Protein AF-A0ABC9VNY4-F1 (afdb_monomer_lite)

Structure (mmCIF, N/CA/C/O backbone):
data_AF-A0ABC9VNY4-F1
#
_entry.id   AF-A0ABC9VNY4-F1
#
loop_
_atom_site.group_PDB
_atom_site.id
_atom_site.type_symbol
_atom_site.label_atom_id
_atom_site.label_alt_id
_atom_site.label_comp_id
_atom_site.label_asym_id
_atom_site.label_entity_id
_atom_site.label_seq_id
_atom_site.pdbx_PDB_ins_code
_atom_site.Cartn_x
_atom_site.Cartn_y
_atom_site.Cartn_z
_atom_site.occupancy
_atom_site.B_iso_or_equiv
_atom_site.auth_seq_id
_atom_site.auth_comp_id
_atom_site.auth_asym_id
_atom_site.auth_atom_id
_atom_site.pdbx_PDB_model_num
ATOM 1 N N . MET A 1 1 ? -6.363 -10.723 -2.646 1.00 58.03 1 MET A N 1
ATOM 2 C CA . MET A 1 1 ? -4.972 -11.152 -2.914 1.00 58.03 1 MET A CA 1
ATOM 3 C C . MET A 1 1 ? -4.091 -11.154 -1.676 1.00 58.03 1 MET A C 1
ATOM 5 O O . MET A 1 1 ? -3.560 -12.207 -1.366 1.00 58.03 1 MET A O 1
ATOM 9 N N . VAL A 1 2 ? -3.953 -10.039 -0.949 1.00 62.91 2 VAL A N 1
ATOM 10 C CA . VAL A 1 2 ? -3.020 -9.955 0.199 1.00 62.91 2 VAL A CA 1
ATOM 11 C C . VAL A 1 2 ? -3.333 -10.973 1.307 1.00 62.91 2 VAL A C 1
ATOM 13 O O . VAL A 1 2 ? -2.433 -11.632 1.807 1.00 62.91 2 VAL A O 1
ATOM 16 N N . ILE A 1 3 ? -4.620 -11.196 1.589 1.00 65.94 3 ILE A N 1
ATOM 17 C CA . ILE A 1 3 ? -5.105 -12.108 2.644 1.00 65.94 3 ILE A CA 1
ATOM 18 C C . ILE A 1 3 ? -4.683 -13.574 2.423 1.00 65.94 3 ILE A C 1
ATOM 20 O O . ILE A 1 3 ? -4.525 -14.319 3.380 1.00 65.94 3 ILE A O 1
ATOM 24 N N . PHE A 1 4 ? -4.481 -13.986 1.168 1.00 67.75 4 PHE A N 1
ATOM 25 C CA . PHE A 1 4 ? -4.131 -15.365 0.805 1.00 67.75 4 PHE A CA 1
ATOM 26 C C . PHE A 1 4 ? -2.656 -15.520 0.407 1.00 67.75 4 PHE A C 1
ATOM 28 O O . PHE A 1 4 ? -2.287 -16.541 -0.160 1.00 67.75 4 PHE A O 1
ATOM 35 N N . GLY A 1 5 ? -1.813 -14.499 0.607 1.00 62.81 5 GLY A N 1
ATOM 36 C CA . GLY A 1 5 ? -0.391 -14.553 0.236 1.00 62.81 5 GLY A CA 1
ATOM 37 C C . GLY A 1 5 ? -0.101 -14.487 -1.271 1.00 62.81 5 GLY A C 1
ATOM 38 O O . GLY A 1 5 ? 1.023 -14.200 -1.654 1.00 62.81 5 GLY A O 1
ATOM 39 N N . VAL A 1 6 ? -1.117 -14.618 -2.130 1.00 72.69 6 VAL A N 1
ATOM 40 C CA . VAL A 1 6 ? -1.003 -14.632 -3.606 1.00 72.69 6 VAL A CA 1
ATOM 41 C C . VAL A 1 6 ? -0.330 -13.377 -4.185 1.00 72.69 6 VAL A C 1
ATOM 43 O O . VAL A 1 6 ? 0.213 -13.413 -5.282 1.00 72.69 6 VAL A O 1
ATOM 46 N N . HIS A 1 7 ? -0.314 -12.271 -3.438 1.00 75.69 7 HIS A N 1
ATOM 47 C CA . HIS A 1 7 ? 0.385 -11.048 -3.835 1.00 75.69 7 HIS A CA 1
ATOM 48 C C . HIS A 1 7 ? 1.906 -11.222 -4.009 1.00 75.69 7 HIS A C 1
ATOM 50 O O . HIS A 1 7 ? 2.491 -10.481 -4.791 1.00 75.69 7 HIS A O 1
ATOM 56 N N . TRP A 1 8 ? 2.533 -12.212 -3.360 1.00 72.19 8 TRP A N 1
ATOM 57 C CA . TRP A 1 8 ? 3.953 -12.523 -3.569 1.00 72.19 8 TRP A CA 1
ATOM 58 C C . TRP A 1 8 ? 4.248 -13.029 -4.985 1.00 72.19 8 TRP A C 1
ATOM 60 O O . TRP A 1 8 ? 5.300 -12.714 -5.524 1.00 72.19 8 TRP A O 1
ATOM 70 N N . GLY A 1 9 ? 3.290 -13.691 -5.644 1.00 75.44 9 GLY A N 1
ATOM 71 C CA . GLY A 1 9 ? 3.460 -14.121 -7.036 1.00 75.44 9 GLY A CA 1
ATOM 72 C C . GLY A 1 9 ? 3.607 -12.956 -8.024 1.00 75.44 9 GLY A C 1
ATOM 73 O O . GLY A 1 9 ? 4.197 -13.121 -9.083 1.00 75.44 9 GLY A O 1
ATOM 74 N N . ILE A 1 10 ? 3.126 -11.757 -7.674 1.00 75.94 10 ILE A N 1
ATOM 75 C CA . ILE A 1 10 ? 3.323 -10.549 -8.494 1.00 75.94 10 ILE A CA 1
ATOM 76 C C . ILE A 1 10 ? 4.785 -10.095 -8.440 1.00 75.94 10 ILE A C 1
ATOM 78 O O . ILE A 1 10 ? 5.308 -9.608 -9.438 1.00 75.94 10 ILE A O 1
ATOM 82 N N . VAL A 1 11 ? 5.464 -10.292 -7.307 1.00 77.50 11 VAL A N 1
ATOM 83 C CA . VAL A 1 11 ? 6.884 -9.944 -7.143 1.00 77.50 11 VAL A CA 1
ATOM 84 C C . VAL A 1 11 ? 7.762 -10.822 -8.039 1.00 77.50 11 VAL A C 1
ATOM 86 O O . VAL A 1 11 ? 8.687 -10.318 -8.677 1.00 77.50 11 VAL A O 1
ATOM 89 N N . ASP A 1 12 ? 7.432 -12.108 -8.166 1.00 80.31 12 ASP A N 1
ATOM 90 C CA . ASP A 1 12 ? 8.150 -13.023 -9.061 1.00 80.31 12 ASP A CA 1
ATOM 91 C C . ASP A 1 12 ? 7.988 -12.612 -10.531 1.00 80.31 12 ASP A C 1
ATOM 93 O O . ASP A 1 12 ? 8.972 -12.531 -11.267 1.00 80.31 12 ASP A O 1
ATOM 97 N N . VAL A 1 13 ? 6.762 -12.264 -10.942 1.00 81.81 13 VAL A N 1
ATOM 98 C CA . VAL A 1 13 ? 6.480 -11.744 -12.292 1.00 81.81 13 VAL A CA 1
ATOM 99 C C . VAL A 1 13 ? 7.248 -10.447 -12.550 1.00 81.81 13 VAL A C 1
ATOM 101 O O . VAL A 1 13 ? 7.886 -10.306 -13.587 1.00 81.81 13 VAL A O 1
ATOM 104 N N . THR A 1 14 ? 7.275 -9.544 -11.571 1.00 79.25 14 THR A N 1
ATOM 105 C CA . THR A 1 14 ? 8.030 -8.285 -11.663 1.00 79.25 14 THR A CA 1
ATOM 106 C C . THR A 1 14 ? 9.517 -8.534 -11.886 1.00 79.25 14 THR A C 1
ATOM 108 O O . THR A 1 14 ? 10.165 -7.845 -12.667 1.00 79.25 14 THR A O 1
ATOM 111 N N . THR A 1 15 ? 10.076 -9.526 -11.192 1.00 79.62 15 THR A N 1
ATOM 112 C CA . THR A 1 15 ? 11.495 -9.877 -11.311 1.00 79.62 15 THR A CA 1
ATOM 113 C C . THR A 1 15 ? 11.807 -10.414 -12.709 1.00 79.62 15 THR A C 1
ATOM 115 O O . THR A 1 15 ? 12.850 -10.087 -13.276 1.00 79.62 15 THR A O 1
ATOM 118 N N . ALA A 1 16 ? 10.890 -11.192 -13.291 1.00 83.50 16 ALA A N 1
ATOM 119 C CA . ALA A 1 16 ? 11.005 -11.672 -14.663 1.00 83.50 16 ALA A CA 1
ATOM 120 C C . ALA A 1 16 ? 10.920 -10.526 -15.691 1.00 83.50 16 ALA A C 1
ATOM 122 O O . ALA A 1 16 ? 11.757 -10.462 -16.593 1.00 83.50 16 ALA A O 1
ATOM 123 N N . ASP A 1 17 ? 9.980 -9.591 -15.524 1.00 82.25 17 ASP A N 1
ATOM 124 C CA . ASP A 1 17 ? 9.820 -8.438 -16.420 1.00 82.25 17 ASP A CA 1
ATOM 125 C C . ASP A 1 17 ? 11.010 -7.471 -16.331 1.00 82.25 17 ASP A C 1
ATOM 127 O O . ASP A 1 17 ? 11.531 -7.036 -17.359 1.00 82.25 17 ASP A O 1
ATOM 131 N N . LEU A 1 18 ? 11.548 -7.220 -15.132 1.00 81.56 18 LEU A N 1
ATOM 132 C CA . LEU A 1 18 ? 12.792 -6.457 -14.970 1.00 81.56 18 LEU A CA 1
ATOM 133 C C . LEU A 1 18 ? 13.975 -7.120 -15.686 1.00 81.56 18 LEU A C 1
ATOM 135 O O . LEU A 1 18 ? 14.776 -6.421 -16.304 1.00 81.56 18 LEU A O 1
ATOM 139 N N . ALA A 1 19 ? 14.093 -8.449 -15.626 1.00 80.88 19 ALA A N 1
ATOM 140 C CA . ALA A 1 19 ? 15.180 -9.176 -16.280 1.00 80.88 19 ALA A CA 1
ATOM 141 C C . ALA A 1 19 ? 15.053 -9.190 -17.815 1.00 80.88 19 ALA A C 1
ATOM 143 O O . ALA A 1 19 ? 16.067 -9.159 -18.512 1.00 80.88 19 ALA A O 1
ATOM 144 N N . ALA A 1 20 ? 13.826 -9.233 -18.344 1.00 83.25 20 ALA A N 1
ATOM 145 C CA . ALA A 1 20 ? 13.567 -9.312 -19.781 1.00 83.25 20 ALA A CA 1
ATOM 146 C C . ALA A 1 20 ? 13.483 -7.937 -20.470 1.00 83.25 20 ALA A C 1
ATOM 148 O O . ALA A 1 20 ? 13.976 -7.773 -21.586 1.00 83.25 20 ALA A O 1
ATOM 149 N N . LEU A 1 21 ? 12.849 -6.955 -19.823 1.00 80.00 21 LEU A N 1
ATOM 150 C CA . LEU A 1 21 ? 12.481 -5.659 -20.406 1.00 80.00 21 LEU A CA 1
ATOM 151 C C . LEU A 1 21 ? 13.244 -4.483 -19.774 1.00 80.00 21 LEU A C 1
ATOM 153 O O . LEU A 1 21 ? 13.313 -3.406 -20.369 1.00 80.00 21 LEU A O 1
ATOM 157 N N . GLY A 1 22 ? 13.830 -4.672 -18.586 1.00 78.88 22 GLY A N 1
ATOM 158 C CA . GLY A 1 22 ? 14.496 -3.612 -17.819 1.00 78.88 22 GLY A CA 1
ATOM 159 C C . GLY A 1 22 ? 13.535 -2.649 -17.113 1.00 78.88 22 GLY A C 1
ATOM 160 O O . GLY A 1 22 ? 13.982 -1.660 -16.533 1.00 78.88 22 GLY A O 1
ATOM 161 N N . TYR A 1 23 ? 12.229 -2.908 -17.186 1.00 77.44 23 TYR A N 1
ATOM 162 C CA . TYR A 1 23 ? 11.179 -2.172 -16.493 1.00 77.44 23 TYR A CA 1
ATOM 163 C C . TYR A 1 23 ? 9.961 -3.074 -16.281 1.00 77.44 23 TYR A C 1
ATOM 165 O O . TYR A 1 23 ? 9.769 -4.041 -17.014 1.00 77.44 23 TYR A O 1
ATOM 173 N N . ASP A 1 24 ? 9.120 -2.728 -15.313 1.00 80.88 24 ASP A N 1
ATOM 174 C CA . ASP A 1 24 ? 7.887 -3.444 -15.017 1.00 80.88 24 ASP A CA 1
ATOM 175 C C . ASP A 1 24 ? 6.694 -2.475 -14.874 1.00 80.88 24 ASP A C 1
ATOM 177 O O . ASP A 1 24 ? 6.738 -1.526 -14.079 1.00 80.88 24 ASP A O 1
ATOM 181 N N . PRO A 1 25 ? 5.612 -2.684 -15.644 1.00 73.44 25 PRO A N 1
ATOM 182 C CA . PRO A 1 25 ? 4.382 -1.912 -15.518 1.00 73.44 25 PRO A CA 1
ATOM 183 C C . PRO A 1 25 ? 3.442 -2.450 -14.423 1.00 73.44 25 PRO A C 1
ATOM 185 O O . PR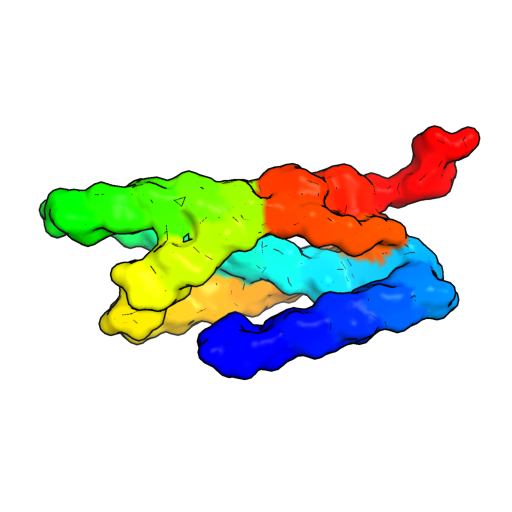O A 1 25 ? 2.580 -1.708 -13.947 1.00 73.44 25 PRO A O 1
ATOM 188 N N . ILE A 1 26 ? 3.564 -3.720 -14.018 1.00 74.75 26 ILE A N 1
ATOM 189 C CA . ILE A 1 26 ? 2.568 -4.401 -13.179 1.00 74.75 26 ILE A CA 1
ATOM 190 C C . ILE A 1 26 ? 2.697 -3.965 -11.718 1.00 74.75 26 ILE A C 1
ATOM 192 O O . ILE A 1 26 ? 1.730 -3.479 -11.119 1.00 74.75 26 ILE A O 1
ATOM 196 N N . LEU A 1 27 ? 3.895 -4.076 -11.149 1.00 73.12 27 LEU A N 1
ATOM 197 C CA . LEU A 1 27 ? 4.203 -3.673 -9.782 1.00 73.12 27 LEU A CA 1
ATOM 198 C C . LEU A 1 27 ? 4.007 -2.169 -9.590 1.00 73.12 27 LEU A C 1
ATOM 200 O O . LEU A 1 27 ? 3.557 -1.741 -8.521 1.00 73.12 27 LEU A O 1
ATOM 204 N N . GLY A 1 28 ? 4.245 -1.387 -10.651 1.00 70.44 28 GLY A N 1
ATOM 205 C CA . GLY A 1 28 ? 4.061 0.062 -10.675 1.00 70.44 28 GLY A CA 1
ATOM 206 C C . GLY A 1 28 ? 2.627 0.464 -10.337 1.00 70.44 28 GLY A C 1
ATOM 207 O O . GLY A 1 28 ? 2.416 1.385 -9.547 1.00 70.44 28 GLY A O 1
ATOM 208 N N . MET A 1 29 ? 1.642 -0.278 -10.851 1.00 72.75 29 MET A N 1
ATOM 209 C CA . MET A 1 29 ? 0.222 -0.077 -10.545 1.00 72.75 29 MET A CA 1
ATOM 210 C C . MET A 1 29 ? -0.136 -0.536 -9.126 1.00 72.75 29 MET A C 1
ATOM 212 O O . MET A 1 29 ? -0.892 0.139 -8.423 1.00 72.75 29 MET A O 1
ATOM 216 N N . THR A 1 30 ? 0.415 -1.663 -8.667 1.00 71.75 30 THR A N 1
ATOM 217 C CA . THR A 1 30 ? 0.095 -2.213 -7.337 1.00 71.75 30 THR A CA 1
ATOM 218 C C . THR A 1 30 ? 0.691 -1.430 -6.171 1.00 71.75 30 THR A C 1
ATOM 220 O O . THR A 1 30 ? 0.091 -1.423 -5.096 1.00 71.75 30 THR A O 1
ATOM 223 N N . CYS A 1 31 ? 1.805 -0.715 -6.353 1.00 73.38 31 CYS A N 1
ATOM 224 C CA . CYS A 1 31 ? 2.412 0.082 -5.280 1.00 73.38 31 CYS A CA 1
ATOM 225 C C . CYS A 1 31 ? 1.453 1.163 -4.736 1.00 73.38 31 CYS A C 1
ATOM 227 O O . CYS A 1 31 ? 1.424 1.437 -3.534 1.00 73.38 31 CYS A O 1
ATOM 229 N N . MET A 1 32 ? 0.595 1.736 -5.589 1.00 74.69 32 MET A N 1
ATOM 230 C CA . MET A 1 32 ? -0.376 2.760 -5.177 1.00 74.69 32 MET A CA 1
ATOM 231 C C . MET A 1 32 ? -1.572 2.212 -4.393 1.00 74.69 32 MET A C 1
ATOM 233 O O . MET A 1 32 ? -2.282 2.968 -3.722 1.00 74.69 32 MET A O 1
ATOM 237 N N . VAL A 1 33 ? -1.793 0.897 -4.416 1.00 79.25 33 VAL A N 1
ATOM 238 C CA . VAL A 1 33 ? -2.873 0.247 -3.660 1.00 79.25 33 VAL A CA 1
ATOM 239 C C . VAL A 1 33 ? -2.607 0.332 -2.153 1.00 79.25 33 VAL A C 1
ATOM 241 O O . VAL A 1 33 ? -3.539 0.533 -1.371 1.00 79.25 33 VAL A O 1
ATOM 244 N N . CYS A 1 34 ? -1.339 0.270 -1.735 1.00 79.00 34 CYS A N 1
ATOM 245 C CA . CYS A 1 34 ? -0.941 0.442 -0.336 1.00 79.00 34 CYS A CA 1
ATOM 246 C C . CYS A 1 34 ? -1.334 1.831 0.193 1.00 79.00 34 CYS A C 1
ATOM 248 O O . CYS A 1 34 ? -1.895 1.948 1.283 1.00 79.00 34 CYS A O 1
ATOM 250 N N . TYR A 1 35 ? -1.140 2.879 -0.610 1.00 81.06 35 TYR A N 1
ATOM 251 C CA . TYR A 1 35 ? -1.532 4.245 -0.256 1.00 81.06 35 TYR A CA 1
ATOM 252 C C . TYR A 1 35 ? -3.048 4.444 -0.238 1.00 81.06 35 TYR A C 1
ATOM 254 O O . TYR A 1 35 ? -3.561 5.135 0.644 1.00 81.06 35 TYR A O 1
ATOM 262 N N . ALA A 1 36 ? -3.785 3.788 -1.139 1.00 84.81 36 ALA A N 1
ATOM 263 C CA . ALA A 1 36 ? -5.246 3.781 -1.091 1.00 84.81 36 ALA A CA 1
ATOM 264 C C . ALA A 1 36 ? -5.766 3.157 0.220 1.00 84.81 36 ALA A C 1
ATOM 266 O O . ALA A 1 36 ? -6.675 3.700 0.851 1.00 84.81 36 ALA A O 1
ATOM 267 N N . GLN A 1 37 ? -5.145 2.065 0.684 1.00 85.81 37 GLN A N 1
ATOM 268 C CA . GLN A 1 37 ? -5.483 1.428 1.960 1.00 85.81 37 GLN A CA 1
ATOM 269 C C . GLN A 1 37 ? -5.216 2.359 3.154 1.00 85.81 37 GLN A C 1
ATOM 271 O O . GLN A 1 37 ? -6.076 2.526 4.022 1.00 85.81 37 GLN A O 1
ATOM 276 N N . ILE A 1 38 ? -4.051 3.010 3.181 1.00 87.38 38 ILE A N 1
ATOM 277 C CA . ILE A 1 38 ? -3.686 3.991 4.215 1.00 87.38 38 ILE A CA 1
ATOM 278 C C . ILE A 1 38 ? -4.662 5.178 4.209 1.00 87.38 38 ILE A C 1
ATOM 280 O O . ILE A 1 38 ? -5.076 5.639 5.272 1.00 87.38 38 ILE A O 1
ATOM 284 N N . GLY A 1 39 ? -5.097 5.630 3.029 1.00 87.00 39 GLY A N 1
ATOM 285 C CA . GLY A 1 39 ? -6.105 6.680 2.876 1.00 87.00 39 GLY A CA 1
ATOM 286 C C . GLY A 1 39 ? -7.457 6.308 3.491 1.00 87.00 39 GLY A C 1
ATOM 287 O O . GLY A 1 39 ? -8.069 7.121 4.187 1.00 87.00 39 GLY A O 1
ATOM 288 N N . VAL A 1 40 ? -7.902 5.059 3.321 1.00 87.50 40 VAL A N 1
ATOM 289 C CA . VAL A 1 40 ? -9.123 4.560 3.975 1.00 87.50 40 VAL A CA 1
ATOM 290 C C . VAL A 1 40 ? -8.951 4.489 5.492 1.00 87.50 40 VAL A C 1
ATOM 292 O O . VAL A 1 40 ? -9.852 4.898 6.225 1.00 87.50 40 VAL A O 1
ATOM 295 N N . VAL A 1 41 ? -7.795 4.042 5.991 1.00 88.56 41 VAL A N 1
ATOM 296 C CA . VAL A 1 41 ? -7.503 4.055 7.435 1.00 88.56 41 VAL A CA 1
ATOM 297 C C . VAL A 1 41 ? -7.523 5.481 7.989 1.00 88.56 41 VAL A C 1
ATOM 299 O O . VAL A 1 41 ? -8.138 5.719 9.027 1.00 88.56 41 VAL A O 1
ATOM 302 N N . LEU A 1 42 ? -6.946 6.449 7.276 1.00 90.31 42 LEU A N 1
ATOM 303 C CA . LEU A 1 42 ? -6.976 7.861 7.659 1.00 90.31 42 LEU A CA 1
ATOM 304 C C . LEU A 1 42 ? -8.408 8.416 7.708 1.00 90.31 42 LEU A C 1
ATOM 306 O O . LEU A 1 42 ? -8.771 9.131 8.646 1.00 90.31 42 LEU A O 1
ATOM 310 N N . ALA A 1 43 ? -9.253 8.039 6.746 1.00 89.44 43 ALA A N 1
ATOM 311 C CA . ALA A 1 43 ? -10.668 8.395 6.757 1.00 89.44 43 ALA A CA 1
ATOM 312 C C . ALA A 1 43 ? -11.391 7.818 7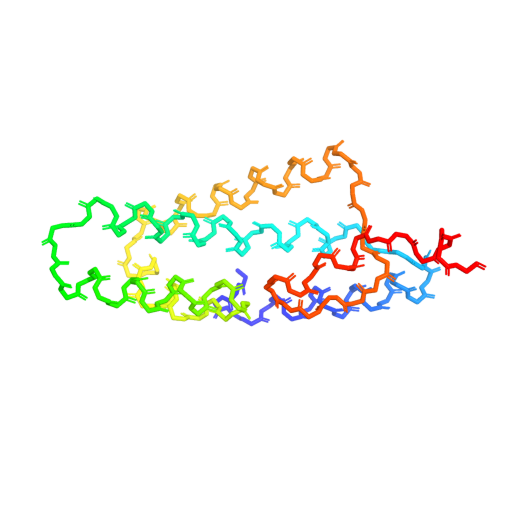.990 1.00 89.44 43 ALA A C 1
ATOM 314 O O . ALA A 1 43 ? -12.169 8.525 8.633 1.00 89.44 43 ALA A O 1
ATOM 315 N N . ILE A 1 44 ? -11.081 6.576 8.383 1.00 87.94 44 ILE A N 1
ATOM 316 C CA . ILE A 1 44 ? -11.621 5.950 9.601 1.00 87.94 44 ILE A CA 1
ATOM 317 C C . ILE A 1 44 ? -11.141 6.678 10.861 1.00 87.94 44 ILE A C 1
ATOM 319 O O . ILE A 1 44 ? -11.956 6.922 11.747 1.00 87.94 44 ILE A O 1
ATOM 323 N N . ILE A 1 45 ? -9.863 7.069 10.945 1.00 89.56 45 ILE A N 1
ATOM 324 C CA . ILE A 1 45 ? -9.319 7.848 12.078 1.00 89.56 45 ILE A CA 1
ATOM 325 C C . ILE A 1 45 ? -10.092 9.160 12.257 1.00 89.56 45 ILE A C 1
ATOM 327 O O . ILE A 1 45 ? -10.370 9.565 13.389 1.00 89.56 45 ILE A O 1
ATOM 331 N N . LYS A 1 46 ? -10.441 9.824 11.148 1.00 89.81 46 LYS A N 1
ATOM 332 C CA . LYS A 1 46 ? -11.189 11.087 11.162 1.00 89.81 46 LYS A CA 1
ATOM 333 C C . LYS A 1 46 ? -12.672 10.888 11.494 1.00 89.81 46 LYS A C 1
ATOM 335 O O . LYS A 1 46 ? -13.260 11.740 12.153 1.00 89.81 46 LYS A O 1
ATOM 340 N N . GLN A 1 47 ? -13.276 9.790 11.039 1.00 88.81 47 GLN A N 1
ATOM 341 C CA . GLN A 1 47 ? -14.710 9.533 11.196 1.00 88.81 47 GLN A CA 1
ATOM 342 C C . GLN A 1 47 ? -15.070 8.837 12.519 1.00 88.81 47 GLN A C 1
ATOM 344 O O . GLN A 1 47 ? -16.179 9.014 13.026 1.00 88.81 47 GLN A O 1
ATOM 349 N N . THR A 1 48 ? -14.168 8.031 13.084 1.00 87.62 48 THR A N 1
ATOM 350 C CA . THR A 1 48 ? -14.467 7.244 14.283 1.00 87.62 48 THR A CA 1
ATOM 351 C C . THR A 1 48 ? -14.540 8.105 15.543 1.00 87.62 48 THR A C 1
ATOM 353 O O . THR A 1 48 ? -13.700 8.972 15.786 1.00 87.62 48 THR A O 1
ATOM 356 N N . LYS A 1 49 ? -15.538 7.820 16.384 1.00 86.44 49 LYS A N 1
ATOM 357 C CA . LYS A 1 49 ? -15.677 8.393 17.733 1.00 86.44 49 LYS A CA 1
ATOM 358 C C . LYS A 1 49 ? -15.105 7.478 18.821 1.00 86.44 49 LYS A C 1
ATOM 360 O O . LYS A 1 49 ? -14.920 7.914 19.953 1.00 86.44 49 LYS A O 1
ATOM 365 N N . ASP A 1 50 ? -14.821 6.223 18.478 1.00 90.56 50 ASP A N 1
ATOM 366 C CA . ASP A 1 50 ? -14.249 5.241 19.394 1.00 90.56 50 ASP A CA 1
ATOM 367 C C . ASP A 1 50 ? -12.747 5.505 19.579 1.00 90.56 50 ASP A C 1
ATOM 369 O O . ASP A 1 50 ? -11.965 5.412 18.627 1.00 90.56 50 ASP A O 1
ATOM 373 N N . LYS A 1 51 ? -12.351 5.833 20.816 1.00 87.75 51 LYS A N 1
ATOM 374 C CA . LYS A 1 51 ? -10.960 6.132 21.183 1.00 87.75 51 LYS A CA 1
ATOM 375 C C . LYS A 1 51 ? -10.033 4.940 20.952 1.00 87.75 51 LYS A C 1
ATOM 377 O O . LYS A 1 51 ? -8.936 5.137 20.437 1.00 87.75 51 LYS A O 1
ATOM 382 N N . LYS A 1 52 ? -10.487 3.720 21.259 1.00 86.75 52 LYS A N 1
ATOM 383 C CA . LYS A 1 52 ? -9.683 2.501 21.111 1.00 86.75 52 LYS A CA 1
ATOM 384 C C . LYS A 1 52 ? -9.433 2.207 19.638 1.00 86.75 52 LYS A C 1
ATOM 386 O O . LYS A 1 52 ? -8.304 1.937 19.241 1.00 86.75 52 LYS A O 1
ATOM 391 N N . LEU A 1 53 ? -10.471 2.347 18.808 1.00 86.69 53 LEU A N 1
ATOM 392 C CA . LEU A 1 53 ? -10.308 2.195 17.365 1.00 86.69 53 LEU A CA 1
ATOM 393 C C . LEU A 1 53 ? -9.347 3.235 16.791 1.00 86.69 53 LEU A C 1
ATOM 395 O O . LEU A 1 53 ? -8.528 2.907 15.937 1.00 86.69 53 LEU A O 1
ATOM 399 N N . LYS A 1 54 ? -9.470 4.488 17.231 1.00 88.38 54 LYS A N 1
ATOM 400 C CA . LYS A 1 54 ? -8.647 5.591 16.737 1.00 88.38 54 LYS A CA 1
ATOM 401 C C . LYS A 1 54 ? -7.167 5.375 17.043 1.00 88.38 54 LYS A C 1
ATOM 403 O O . LYS A 1 54 ? -6.333 5.623 16.177 1.00 88.38 54 LYS A O 1
ATOM 408 N N . GLU A 1 55 ? -6.850 4.884 18.236 1.00 88.31 55 GLU A N 1
ATOM 409 C CA . GLU A 1 55 ? -5.484 4.561 18.650 1.00 88.31 55 GLU A CA 1
ATOM 410 C C . GLU A 1 55 ? -4.884 3.445 17.784 1.00 88.31 55 GLU A C 1
ATOM 412 O O . GLU A 1 55 ? -3.848 3.646 17.148 1.00 88.31 55 GLU A O 1
ATOM 417 N N . THR A 1 56 ? -5.590 2.315 17.648 1.00 89.00 56 THR A N 1
ATOM 418 C CA . THR A 1 56 ? -5.151 1.206 16.784 1.00 89.00 56 THR A CA 1
ATOM 419 C C . THR A 1 56 ? -5.016 1.645 15.326 1.00 89.00 56 THR A C 1
ATOM 421 O O . THR A 1 56 ? -4.064 1.269 14.643 1.00 89.00 56 THR A O 1
ATOM 424 N N . ALA A 1 57 ? -5.939 2.483 14.848 1.00 87.62 57 ALA A N 1
ATOM 425 C CA . ALA A 1 57 ? -5.912 2.992 13.487 1.00 87.62 57 ALA A CA 1
ATOM 426 C C . ALA A 1 57 ? -4.749 3.937 13.215 1.00 87.62 57 ALA A C 1
ATOM 428 O O . ALA A 1 57 ? -4.138 3.854 12.153 1.00 87.62 57 ALA A O 1
ATOM 429 N N . THR A 1 58 ? -4.391 4.767 14.188 1.00 88.62 58 THR A N 1
ATOM 430 C CA . THR A 1 58 ? -3.238 5.662 14.078 1.00 88.62 58 THR A CA 1
ATOM 431 C C . THR A 1 58 ? -1.933 4.867 14.010 1.00 88.62 58 THR A C 1
ATOM 433 O O . THR A 1 58 ? -1.109 5.131 13.139 1.00 88.62 58 THR A O 1
ATOM 436 N N . GLY A 1 59 ? -1.766 3.836 14.847 1.00 89.12 59 GLY A N 1
ATOM 437 C CA . GLY A 1 59 ? -0.594 2.954 14.778 1.00 89.12 59 GLY A CA 1
ATOM 438 C C . GLY A 1 59 ? -0.485 2.216 13.439 1.00 89.12 59 GLY A C 1
ATOM 439 O O . GLY A 1 59 ? 0.575 2.196 12.815 1.00 89.12 59 GLY A O 1
ATOM 440 N N . ALA A 1 60 ? -1.603 1.681 12.942 1.00 88.19 60 ALA A N 1
ATOM 441 C CA . ALA A 1 60 ? -1.645 1.013 11.643 1.00 88.19 60 ALA A CA 1
ATOM 442 C C . ALA A 1 60 ? -1.406 1.966 10.459 1.00 88.19 60 ALA A C 1
ATOM 444 O O . ALA A 1 60 ? -0.845 1.549 9.450 1.00 88.19 60 ALA A O 1
ATOM 445 N N . PHE A 1 61 ? -1.814 3.235 10.572 1.00 89.38 61 PHE A N 1
ATOM 446 C CA . PHE A 1 61 ? -1.541 4.265 9.569 1.00 89.38 61 PHE A CA 1
ATOM 447 C C . PHE A 1 61 ? -0.037 4.520 9.431 1.00 89.38 61 PHE A C 1
ATOM 449 O O . PHE A 1 61 ? 0.486 4.475 8.319 1.00 89.38 61 PHE A O 1
ATOM 456 N N . PHE A 1 62 ? 0.668 4.719 10.551 1.00 88.12 62 PHE A N 1
ATOM 457 C CA . PHE A 1 62 ? 2.120 4.899 10.525 1.00 88.12 62 PHE A CA 1
ATOM 458 C C . PHE A 1 62 ? 2.829 3.641 10.026 1.00 88.12 62 PHE A C 1
ATOM 460 O O . PHE A 1 62 ? 3.694 3.742 9.164 1.00 88.12 62 PHE A O 1
ATOM 467 N N . SER A 1 63 ? 2.406 2.459 10.478 1.00 87.06 63 SER A N 1
ATOM 468 C CA . SER A 1 63 ? 2.913 1.181 9.963 1.00 87.06 63 SER A CA 1
ATOM 469 C C . SER A 1 63 ? 2.767 1.065 8.439 1.00 87.06 63 SER A C 1
ATOM 471 O O . SER A 1 63 ? 3.722 0.719 7.745 1.00 87.06 63 SER A O 1
ATOM 473 N N . GLY A 1 64 ? 1.590 1.408 7.906 1.00 83.75 64 GLY A N 1
ATOM 474 C CA . GLY A 1 64 ? 1.323 1.381 6.470 1.00 83.75 64 GLY A CA 1
ATOM 475 C C . GLY A 1 64 ? 2.209 2.342 5.682 1.00 83.75 64 GLY A C 1
ATOM 476 O O . GLY A 1 64 ? 2.670 1.989 4.599 1.00 83.75 64 GLY A O 1
ATOM 477 N N . LEU A 1 65 ? 2.504 3.526 6.228 1.00 82.25 65 LEU A N 1
ATOM 478 C CA . LEU A 1 65 ? 3.361 4.522 5.575 1.00 82.25 65 LEU A CA 1
ATOM 479 C C . LEU A 1 65 ? 4.788 3.999 5.326 1.00 82.25 65 LEU A C 1
ATOM 481 O O . LEU A 1 65 ? 5.403 4.320 4.308 1.00 82.25 65 LEU A O 1
ATOM 485 N N . PHE A 1 66 ? 5.279 3.142 6.222 1.00 81.81 66 PHE A N 1
ATOM 486 C CA . PHE A 1 66 ? 6.560 2.444 6.093 1.00 81.81 66 PHE A CA 1
ATOM 487 C C . PHE A 1 66 ? 6.467 1.123 5.310 1.00 81.81 66 PHE A C 1
ATOM 489 O O . PHE A 1 66 ? 7.420 0.355 5.285 1.00 81.81 66 PHE A O 1
ATOM 496 N N . GLY A 1 67 ? 5.337 0.854 4.650 1.00 75.12 67 GLY A N 1
ATOM 497 C CA . GLY A 1 67 ? 5.158 -0.315 3.787 1.00 75.12 67 GLY A CA 1
ATOM 498 C C . GLY A 1 67 ? 4.580 -1.550 4.480 1.00 75.12 67 GLY A C 1
ATOM 499 O O . GLY A 1 67 ? 4.357 -2.555 3.812 1.00 75.12 67 GLY A O 1
ATOM 500 N N . VAL A 1 68 ? 4.276 -1.487 5.779 1.00 80.94 68 VAL A N 1
ATOM 501 C CA . VAL A 1 68 ? 3.720 -2.617 6.539 1.00 80.94 68 VAL A CA 1
ATOM 502 C C . VAL A 1 68 ? 2.208 -2.458 6.664 1.00 80.94 68 VAL A C 1
ATOM 504 O O . VAL A 1 68 ? 1.705 -1.694 7.494 1.00 80.94 68 VAL A O 1
ATOM 507 N N . THR A 1 69 ? 1.464 -3.172 5.819 1.00 82.69 69 THR A N 1
ATOM 508 C CA . THR A 1 69 ? 0.004 -3.011 5.681 1.00 82.69 69 THR A CA 1
ATOM 509 C C . THR A 1 69 ? -0.820 -4.066 6.424 1.00 82.69 69 THR A C 1
ATOM 511 O O . THR A 1 69 ? -2.034 -3.885 6.566 1.00 82.69 69 THR A O 1
ATOM 514 N N . GLU A 1 70 ? -0.205 -5.115 6.983 1.00 81.00 70 GLU A N 1
ATOM 515 C CA . GLU A 1 70 ? -0.899 -6.127 7.789 1.00 81.00 70 GLU A CA 1
ATOM 516 C C . GLU A 1 70 ? -1.760 -5.552 8.930 1.00 81.00 70 GLU A C 1
ATOM 518 O O . GLU A 1 70 ? -2.938 -5.919 9.009 1.00 81.00 70 GLU A O 1
ATOM 523 N N . PRO A 1 71 ? -1.275 -4.632 9.791 1.00 81.75 71 PRO A N 1
ATOM 524 C CA . PRO A 1 71 ? -2.090 -4.124 10.896 1.00 81.75 71 PRO A CA 1
ATOM 525 C C . PRO A 1 71 ? -3.300 -3.314 10.411 1.00 81.75 71 PRO A C 1
ATOM 527 O O . PRO A 1 71 ? -4.352 -3.323 11.052 1.00 81.75 71 PRO A O 1
ATOM 530 N N . ALA A 1 72 ? -3.196 -2.660 9.251 1.00 84.19 72 ALA A N 1
ATOM 531 C CA . ALA A 1 72 ? -4.298 -1.919 8.640 1.00 84.19 72 ALA A CA 1
ATOM 532 C C . ALA A 1 72 ? -5.366 -2.849 8.042 1.00 84.19 72 ALA A C 1
ATOM 534 O O . ALA A 1 72 ? -6.574 -2.613 8.193 1.00 84.19 72 ALA A O 1
ATOM 535 N N . ILE A 1 73 ? -4.926 -3.919 7.374 1.00 84.44 73 ILE A N 1
ATOM 536 C CA . ILE A 1 73 ? -5.810 -4.917 6.770 1.00 84.44 73 IL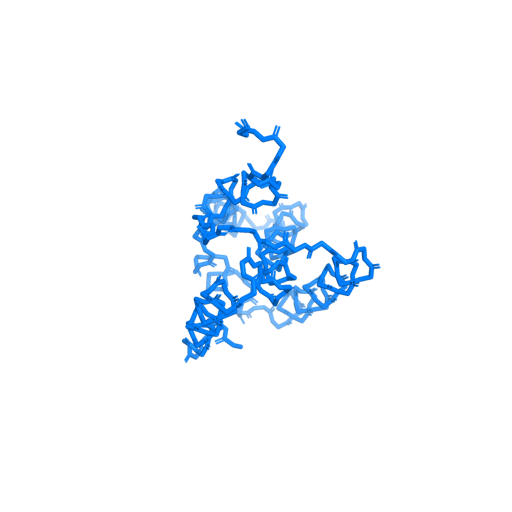E A CA 1
ATOM 537 C C . ILE A 1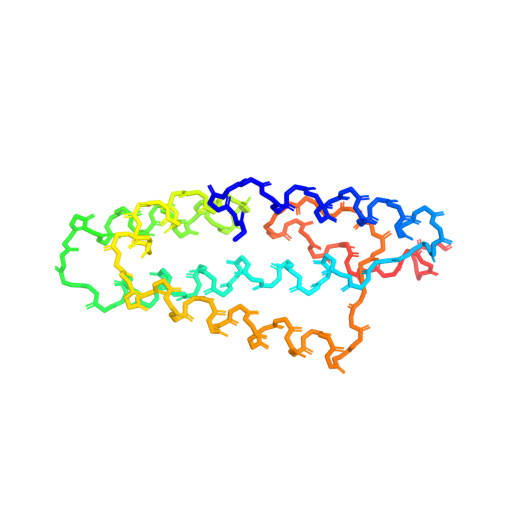 73 ? -6.533 -5.689 7.869 1.00 84.44 73 ILE A C 1
ATOM 539 O O . ILE A 1 73 ? -7.750 -5.579 7.999 1.00 84.44 73 ILE A O 1
ATOM 543 N N . TYR A 1 74 ? -5.793 -6.422 8.696 1.00 84.50 74 TYR A N 1
ATOM 544 C CA . TYR A 1 74 ? -6.379 -7.354 9.656 1.00 84.50 74 TYR A CA 1
ATOM 545 C C . TYR A 1 74 ? -6.986 -6.652 10.873 1.00 84.50 74 TYR A C 1
ATOM 547 O O . TYR A 1 74 ? -8.012 -7.094 11.385 1.00 84.50 74 TYR A O 1
ATOM 555 N N . GLY A 1 75 ? -6.400 -5.536 11.315 1.00 82.75 75 GLY A N 1
ATOM 556 C CA . GLY A 1 75 ? -6.844 -4.838 12.523 1.00 82.75 75 GLY A CA 1
ATOM 557 C C . GLY A 1 75 ? -8.055 -3.923 12.325 1.00 82.75 75 GLY A C 1
ATOM 558 O O . GLY A 1 75 ? -8.798 -3.675 13.276 1.00 82.75 75 GLY A O 1
ATOM 559 N N . ILE A 1 76 ? -8.278 -3.392 11.115 1.00 84.94 76 ILE A N 1
ATOM 560 C CA . ILE A 1 76 ? -9.215 -2.267 10.927 1.00 84.94 76 ILE A CA 1
ATOM 561 C C . ILE A 1 76 ? -10.195 -2.502 9.793 1.00 84.94 76 ILE A C 1
ATOM 563 O O . ILE A 1 7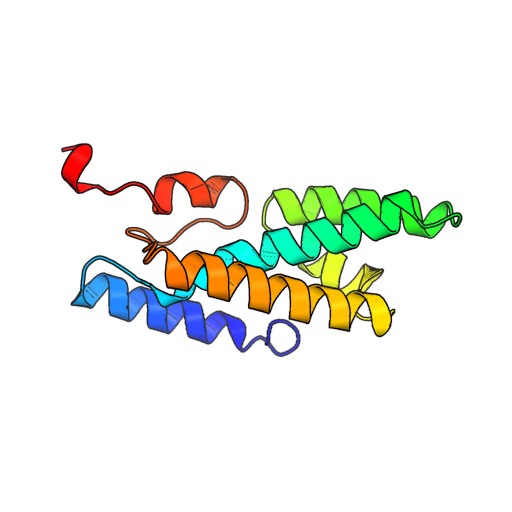6 ? -11.408 -2.388 10.013 1.00 84.94 76 ILE A O 1
ATOM 567 N N . THR A 1 77 ? -9.678 -2.771 8.593 1.00 83.25 77 THR A N 1
ATOM 568 C CA . THR A 1 77 ? -10.488 -2.802 7.372 1.00 83.25 77 THR A CA 1
ATOM 569 C C . THR A 1 77 ? -11.170 -4.151 7.183 1.00 83.25 77 THR A C 1
ATOM 571 O O . THR A 1 77 ? -12.373 -4.168 6.959 1.00 83.25 77 THR A O 1
ATOM 574 N N . LEU A 1 78 ? -10.486 -5.280 7.386 1.00 83.69 78 LEU A N 1
ATOM 575 C CA . LEU A 1 78 ? -11.057 -6.623 7.223 1.00 83.69 78 LEU A CA 1
ATOM 576 C C . LEU A 1 78 ? -12.259 -6.916 8.150 1.00 83.69 78 LEU A C 1
ATOM 578 O O . LEU A 1 78 ? -13.266 -7.422 7.651 1.00 83.69 78 LEU A O 1
ATOM 582 N N . PRO A 1 79 ? -12.252 -6.541 9.449 1.00 83.94 79 PRO A N 1
ATOM 583 C CA . PRO A 1 79 ? -13.428 -6.697 10.313 1.00 83.94 79 PRO A CA 1
ATOM 584 C C . PRO A 1 79 ? -14.619 -5.834 9.866 1.00 83.94 79 PRO A C 1
ATOM 586 O O . PRO A 1 79 ? -15.763 -6.089 10.239 1.00 83.94 79 PRO A O 1
ATOM 589 N N . ARG A 1 80 ? -14.367 -4.785 9.071 1.00 83.56 80 ARG A N 1
ATOM 590 C CA . ARG A 1 80 ? -15.361 -3.808 8.623 1.00 83.56 80 ARG A CA 1
ATOM 591 C C . ARG A 1 80 ? -15.536 -3.893 7.109 1.00 83.56 80 ARG A C 1
ATOM 593 O O . ARG A 1 80 ? -14.908 -3.164 6.346 1.00 83.56 80 ARG A O 1
ATOM 600 N N . LYS A 1 81 ? -16.493 -4.715 6.674 1.00 80.81 81 LYS A N 1
ATOM 601 C CA . LYS A 1 81 ? -16.783 -4.963 5.247 1.00 80.81 81 LYS A CA 1
ATOM 602 C C . LYS A 1 81 ? -16.910 -3.689 4.392 1.00 80.81 81 LYS A C 1
ATOM 604 O O . LYS A 1 81 ? -16.440 -3.678 3.262 1.00 80.81 81 LYS A O 1
ATOM 609 N N . ARG A 1 82 ? -17.507 -2.608 4.919 1.00 84.00 82 ARG A N 1
ATOM 610 C CA . ARG A 1 82 ? -17.655 -1.325 4.198 1.00 84.00 82 ARG A CA 1
ATOM 611 C C . ARG A 1 82 ? -16.293 -0.672 3.876 1.00 84.00 82 ARG A C 1
ATOM 613 O O . ARG A 1 82 ? -16.007 -0.506 2.695 1.00 84.00 82 ARG A O 1
ATOM 620 N N . PRO A 1 83 ? -15.439 -0.347 4.867 1.00 85.56 83 PRO A N 1
ATOM 621 C CA . PRO A 1 83 ? -14.062 0.079 4.626 1.00 85.56 83 PRO A CA 1
ATOM 622 C C . PRO A 1 83 ? -13.247 -0.827 3.710 1.00 85.56 83 PRO A C 1
ATOM 624 O O . PRO A 1 83 ? -12.510 -0.320 2.876 1.00 85.56 83 PRO A O 1
ATOM 627 N N . PHE A 1 84 ? -13.392 -2.146 3.843 1.00 84.56 84 PHE A N 1
ATOM 628 C CA . PHE A 1 84 ? -12.666 -3.093 3.000 1.00 84.56 84 PHE A CA 1
ATOM 629 C C . PHE A 1 84 ? -13.033 -2.958 1.516 1.00 84.56 84 PHE A C 1
ATOM 631 O O . PHE A 1 84 ? -12.164 -2.894 0.657 1.00 84.56 84 PHE A O 1
ATOM 638 N N . VAL A 1 85 ? -14.326 -2.853 1.201 1.00 86.12 85 VAL A N 1
ATOM 639 C CA . VAL A 1 85 ? -14.763 -2.650 -0.188 1.00 86.12 85 VAL A CA 1
ATOM 640 C C . VAL A 1 85 ? -14.310 -1.285 -0.709 1.00 86.12 85 VAL A C 1
ATOM 642 O O . VAL A 1 85 ? -13.851 -1.187 -1.844 1.00 86.12 85 VAL A O 1
ATOM 645 N N . LEU A 1 86 ? -14.377 -0.239 0.122 1.00 86.50 86 LEU A N 1
ATOM 646 C CA . LEU A 1 86 ? -13.903 1.096 -0.251 1.00 86.50 86 LEU A CA 1
ATOM 647 C C . LEU A 1 86 ? -12.405 1.117 -0.567 1.00 86.50 86 LEU A C 1
ATOM 649 O O . LEU A 1 86 ? -12.004 1.801 -1.505 1.00 86.50 86 LEU A O 1
ATOM 653 N N . SER A 1 87 ? -11.581 0.360 0.161 1.00 86.31 87 SER A N 1
ATOM 654 C CA . SER A 1 87 ? -10.152 0.283 -0.146 1.00 86.31 87 SER A CA 1
ATOM 655 C C . SER A 1 87 ? -9.852 -0.535 -1.393 1.00 86.31 87 SER A C 1
ATOM 657 O O . SER A 1 87 ? -8.956 -0.161 -2.145 1.00 86.31 87 SER A O 1
ATOM 659 N N . CYS A 1 88 ? -10.633 -1.579 -1.685 1.00 86.81 88 CYS A N 1
ATOM 660 C CA . CYS A 1 88 ? -10.548 -2.276 -2.969 1.00 86.81 88 CYS A CA 1
ATOM 661 C C . CYS A 1 88 ? -10.893 -1.354 -4.147 1.00 86.81 88 CYS A C 1
ATOM 663 O O . CYS A 1 88 ? -10.170 -1.343 -5.139 1.00 86.81 88 CYS A O 1
ATOM 665 N N . ILE A 1 89 ? -11.957 -0.552 -4.030 1.00 88.06 89 ILE A N 1
ATOM 666 C CA . ILE A 1 89 ? -12.342 0.420 -5.065 1.00 88.06 89 ILE A CA 1
ATOM 667 C C . ILE A 1 89 ? -11.265 1.500 -5.204 1.00 88.06 89 ILE A C 1
ATOM 669 O O . ILE A 1 89 ? -10.836 1.795 -6.316 1.00 88.06 89 ILE A O 1
ATOM 673 N N . GLY A 1 90 ? -10.779 2.052 -4.089 1.00 85.00 90 GLY A N 1
ATOM 674 C CA . GLY A 1 90 ? -9.699 3.039 -4.094 1.00 85.00 90 GLY A CA 1
ATOM 675 C C . GLY A 1 90 ? -8.419 2.507 -4.741 1.00 85.00 90 GLY A C 1
ATOM 676 O O . GLY A 1 90 ? -7.795 3.218 -5.522 1.00 85.00 90 GLY A O 1
ATOM 677 N N . GLY A 1 91 ? -8.070 1.244 -4.474 1.00 85.06 91 GLY A N 1
ATOM 678 C CA . GLY A 1 91 ? -6.940 0.562 -5.104 1.00 85.06 91 GLY A CA 1
ATOM 679 C C . GLY A 1 91 ? -7.132 0.328 -6.604 1.00 85.06 91 GLY A C 1
ATOM 680 O O . GLY A 1 91 ? -6.195 0.503 -7.375 1.00 85.06 91 GLY A O 1
ATOM 681 N N . ALA A 1 92 ? -8.346 -0.019 -7.038 1.00 85.50 92 ALA A N 1
ATOM 682 C CA . ALA A 1 92 ? -8.656 -0.169 -8.458 1.00 85.50 92 ALA A CA 1
ATOM 683 C C . ALA A 1 92 ? -8.547 1.170 -9.206 1.00 85.50 92 ALA A C 1
ATOM 685 O O . ALA A 1 92 ? -7.970 1.226 -10.289 1.00 85.50 92 ALA A O 1
ATOM 686 N N . VAL A 1 93 ? -9.050 2.256 -8.611 1.00 87.56 93 VAL A N 1
ATOM 687 C CA . VAL A 1 93 ? -8.964 3.605 -9.190 1.00 87.56 93 VAL A CA 1
ATOM 688 C C . VAL A 1 93 ? -7.516 4.090 -9.242 1.00 87.56 93 VAL A C 1
ATOM 690 O O . VAL A 1 93 ? -7.094 4.606 -10.273 1.00 87.56 93 VAL A O 1
ATOM 693 N N . SER A 1 94 ? -6.730 3.904 -8.176 1.00 83.00 94 SER A N 1
ATOM 694 C CA . SER A 1 94 ? -5.324 4.323 -8.175 1.00 83.00 94 SER A CA 1
ATOM 695 C C . SER A 1 94 ? -4.481 3.526 -9.174 1.00 83.00 94 SER A C 1
ATOM 697 O O . SER A 1 94 ? -3.688 4.121 -9.900 1.00 83.00 94 SER A O 1
ATOM 699 N N . GLY A 1 95 ? -4.707 2.213 -9.283 1.00 81.94 95 GLY A N 1
ATOM 700 C CA . GLY A 1 95 ? -4.076 1.371 -10.301 1.00 81.94 95 GLY A CA 1
ATOM 701 C C . GLY A 1 95 ? -4.454 1.785 -11.726 1.00 81.94 95 GLY A C 1
ATOM 702 O O . GLY A 1 95 ? -3.578 1.896 -12.579 1.00 81.94 95 GLY A O 1
ATOM 703 N N . ALA A 1 96 ? -5.731 2.095 -11.975 1.00 84.50 96 ALA A N 1
ATOM 704 C CA . ALA A 1 96 ? -6.199 2.564 -13.280 1.00 84.50 96 ALA A CA 1
ATOM 705 C C . ALA A 1 96 ? -5.581 3.913 -13.678 1.00 84.50 96 ALA A C 1
ATOM 707 O O . ALA A 1 96 ? -5.208 4.092 -14.834 1.00 84.50 96 ALA A O 1
ATOM 708 N N . ILE A 1 97 ? -5.429 4.844 -12.728 1.00 84.38 97 ILE A N 1
ATOM 709 C CA . ILE A 1 97 ? -4.748 6.123 -12.962 1.00 84.38 97 ILE A CA 1
ATOM 710 C C . ILE A 1 97 ? -3.290 5.866 -13.354 1.00 84.38 97 ILE A C 1
ATOM 712 O O . ILE A 1 97 ? -2.863 6.306 -14.414 1.00 84.38 97 ILE A O 1
ATOM 716 N N . ILE A 1 98 ? -2.538 5.108 -12.555 1.00 82.88 98 ILE A N 1
ATOM 717 C CA . ILE A 1 98 ? -1.126 4.803 -12.841 1.00 82.88 98 ILE A CA 1
ATOM 718 C C . ILE A 1 98 ? -0.959 4.120 -14.206 1.00 82.88 98 ILE A C 1
ATOM 720 O O . ILE A 1 98 ? -0.080 4.501 -14.981 1.00 82.88 98 ILE A O 1
ATOM 724 N N . GLY A 1 99 ? -1.834 3.159 -14.517 1.00 81.50 99 GLY A N 1
ATOM 725 C CA . GLY A 1 99 ? -1.861 2.483 -15.812 1.00 81.50 99 GLY A CA 1
ATOM 726 C C . GLY A 1 99 ? -2.137 3.443 -16.972 1.00 81.50 99 GLY A C 1
ATOM 727 O O . GLY A 1 99 ? -1.455 3.374 -17.990 1.00 81.50 99 GLY A O 1
ATOM 728 N N . ALA A 1 100 ? -3.065 4.392 -16.806 1.00 82.88 100 ALA A N 1
ATOM 729 C CA . ALA A 1 100 ? -3.372 5.402 -17.822 1.00 82.88 100 ALA A CA 1
ATOM 730 C C . ALA A 1 100 ? -2.205 6.371 -18.088 1.00 82.88 100 ALA A C 1
ATOM 732 O O . ALA A 1 100 ? -2.043 6.842 -19.211 1.00 82.88 100 ALA A O 1
ATOM 733 N N . PHE A 1 101 ? -1.375 6.651 -17.079 1.00 83.19 101 PHE A N 1
ATOM 734 C CA . PHE A 1 101 ? -0.168 7.474 -17.219 1.00 83.19 101 PHE A CA 1
ATOM 735 C C . PHE A 1 101 ? 1.068 6.680 -17.685 1.00 83.19 101 PHE A C 1
ATOM 737 O O . PHE A 1 101 ? 2.152 7.255 -17.757 1.00 83.19 101 PHE A O 1
ATOM 744 N N . HIS A 1 102 ? 0.932 5.381 -17.991 1.00 78.94 102 HIS A N 1
ATOM 745 C CA . HIS A 1 102 ? 2.027 4.489 -18.400 1.00 78.94 102 HIS A CA 1
ATOM 746 C C . HIS A 1 102 ? 3.265 4.572 -17.488 1.00 78.94 102 HIS A C 1
ATOM 748 O O . HIS A 1 102 ? 4.405 4.531 -17.953 1.00 78.94 102 HIS A O 1
ATOM 754 N N . SER A 1 103 ? 3.058 4.727 -16.177 1.00 76.69 103 SER A N 1
ATOM 755 C CA . SER A 1 103 ? 4.177 4.773 -15.233 1.00 76.69 103 SER A CA 1
ATOM 756 C C . SER A 1 103 ? 4.722 3.367 -14.996 1.00 76.69 103 SER A C 1
ATOM 758 O O . SER A 1 103 ? 3.967 2.448 -14.684 1.00 76.69 103 SER A O 1
ATOM 760 N N . VAL A 1 104 ? 6.038 3.219 -15.121 1.00 76.50 104 VAL A N 1
ATOM 761 C CA . VAL A 1 104 ? 6.751 1.943 -14.995 1.00 76.50 104 VAL A CA 1
ATOM 762 C C . VAL A 1 104 ? 7.786 2.013 -13.876 1.00 76.50 104 VAL A C 1
ATOM 764 O O . VAL A 1 104 ? 8.309 3.087 -13.569 1.00 76.50 104 VAL A O 1
ATOM 767 N N . LEU A 1 105 ? 8.074 0.868 -13.265 1.00 76.81 105 LEU A N 1
ATOM 768 C CA . LEU A 1 105 ? 9.159 0.691 -12.304 1.00 76.81 105 LEU A CA 1
ATOM 769 C C . LEU A 1 105 ? 10.419 0.207 -13.016 1.00 76.81 105 LEU A C 1
ATOM 771 O O . LEU A 1 105 ? 10.335 -0.632 -13.904 1.00 76.81 105 LEU A O 1
ATOM 775 N N . TYR A 1 106 ? 11.584 0.699 -12.601 1.00 72.44 106 TYR A N 1
ATOM 776 C CA . TYR A 1 106 ? 12.881 0.324 -13.185 1.00 72.44 106 TYR A CA 1
ATOM 777 C C . TYR A 1 106 ? 13.745 -0.535 -12.255 1.00 72.44 106 TYR A C 1
ATOM 779 O O . TYR A 1 106 ? 14.678 -1.196 -12.702 1.00 72.44 106 TYR A O 1
ATOM 787 N N . ILE A 1 107 ? 13.443 -0.532 -10.958 1.00 74.25 107 ILE A N 1
ATOM 788 C CA . ILE A 1 107 ? 14.089 -1.369 -9.942 1.00 74.25 107 ILE A CA 1
ATOM 789 C C . ILE A 1 107 ? 13.012 -1.939 -9.020 1.00 74.25 107 ILE A C 1
ATOM 791 O O . ILE A 1 107 ? 11.937 -1.358 -8.893 1.00 74.25 107 ILE A O 1
ATOM 795 N N . LEU A 1 108 ? 13.302 -3.060 -8.362 1.00 70.75 108 LEU A N 1
ATOM 796 C CA . LEU A 1 108 ? 12.429 -3.624 -7.334 1.00 70.75 108 LEU A CA 1
ATOM 797 C C . LEU A 1 108 ? 12.367 -2.659 -6.132 1.00 70.75 108 LEU A C 1
ATOM 799 O O . LEU A 1 108 ? 13.388 -2.464 -5.467 1.00 70.75 108 LEU A O 1
ATOM 803 N N . PRO A 1 109 ? 11.212 -2.028 -5.848 1.00 65.00 109 PRO A N 1
ATOM 804 C CA . PRO A 1 109 ? 11.093 -1.089 -4.747 1.00 65.00 109 PRO A CA 1
ATOM 805 C C . PRO A 1 109 ? 11.041 -1.813 -3.404 1.00 65.00 109 PRO A C 1
ATOM 807 O O . PRO A 1 109 ? 10.312 -2.790 -3.220 1.00 65.00 109 PRO A O 1
ATOM 810 N N . SER A 1 110 ? 11.723 -1.251 -2.413 1.00 60.50 110 SER A N 1
ATOM 811 C CA . SER A 1 110 ? 11.353 -1.444 -1.014 1.00 60.50 110 SER A CA 1
ATOM 812 C C . SER A 1 110 ? 9.998 -0.770 -0.758 1.00 60.50 110 SER A C 1
ATOM 814 O O . SER A 1 110 ? 9.736 0.333 -1.237 1.00 60.50 110 SER A O 1
ATOM 816 N N . MET A 1 111 ? 9.107 -1.443 -0.026 1.00 68.06 111 MET A N 1
ATOM 817 C CA . MET A 1 111 ? 7.738 -0.965 0.213 1.00 68.06 111 MET A CA 1
ATOM 818 C C . MET A 1 111 ? 7.703 0.368 0.986 1.00 68.06 111 MET A C 1
ATOM 820 O O . MET A 1 111 ? 8.608 0.698 1.753 1.00 68.06 111 MET A O 1
ATOM 824 N N . GLY A 1 112 ? 6.613 1.124 0.821 1.00 69.56 112 GLY A N 1
ATOM 825 C CA . GLY A 1 112 ? 6.391 2.403 1.504 1.00 69.56 112 GLY A CA 1
ATOM 826 C C . GLY A 1 112 ? 7.066 3.584 0.804 1.00 69.56 112 GLY A C 1
ATOM 827 O O . GLY A 1 112 ? 7.284 3.563 -0.403 1.00 69.56 112 GLY A O 1
ATOM 828 N N . PHE A 1 113 ? 7.399 4.635 1.562 1.00 65.81 113 PHE A N 1
ATOM 829 C CA . PHE A 1 113 ? 8.035 5.853 1.026 1.00 65.81 113 PHE A CA 1
ATOM 830 C C . PHE A 1 113 ? 9.330 5.583 0.231 1.00 65.81 113 PHE A C 1
ATOM 832 O O . PHE A 1 113 ? 9.676 6.333 -0.679 1.00 65.81 113 PHE A O 1
ATOM 839 N N . PHE A 1 114 ? 10.015 4.476 0.520 1.00 69.25 114 PHE A N 1
ATOM 840 C CA . PHE A 1 114 ? 11.230 4.055 -0.176 1.00 69.25 114 PHE A CA 1
ATOM 841 C C . PHE A 1 114 ? 10.996 3.517 -1.595 1.00 69.25 114 PHE A C 1
ATOM 843 O O . PHE A 1 114 ? 11.966 3.272 -2.303 1.00 69.25 114 PHE A O 1
ATOM 850 N N . ALA A 1 115 ? 9.743 3.395 -2.043 1.00 71.50 115 ALA A N 1
ATOM 851 C CA . ALA A 1 115 ? 9.417 2.998 -3.409 1.00 71.50 115 ALA A CA 1
ATOM 852 C C . ALA A 1 115 ? 9.583 4.140 -4.430 1.00 71.50 115 ALA A C 1
ATOM 854 O O . ALA A 1 115 ? 9.642 3.885 -5.629 1.00 71.50 115 ALA A O 1
ATOM 855 N N . ILE A 1 116 ? 9.676 5.401 -3.986 1.00 71.56 116 ILE A N 1
ATOM 856 C CA . ILE A 1 116 ? 9.750 6.577 -4.875 1.00 71.56 116 ILE A CA 1
ATOM 857 C C . ILE A 1 116 ? 10.953 6.528 -5.838 1.00 71.56 116 ILE A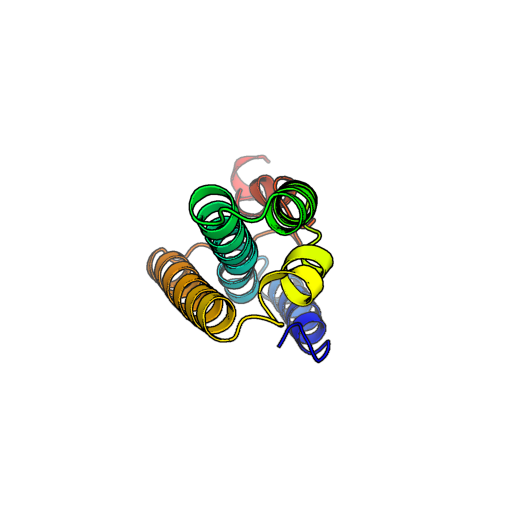 C 1
ATOM 859 O O . ILE A 1 116 ? 10.745 6.746 -7.033 1.00 71.56 116 ILE A O 1
ATOM 863 N N . PRO A 1 117 ? 12.187 6.206 -5.392 1.00 74.06 117 PRO A N 1
ATOM 864 C CA . PRO A 1 117 ? 13.339 6.112 -6.288 1.00 74.06 117 PRO A CA 1
ATOM 865 C C . PRO A 1 117 ? 13.167 5.067 -7.390 1.00 74.06 117 PRO A C 1
ATOM 867 O O . PRO A 1 117 ? 13.811 5.168 -8.427 1.00 74.06 117 PRO A O 1
ATOM 870 N N . ALA A 1 118 ? 12.284 4.085 -7.199 1.00 72.81 118 ALA A N 1
ATOM 871 C CA . ALA A 1 118 ? 12.114 3.000 -8.148 1.00 72.81 118 ALA A CA 1
ATOM 872 C C . ALA A 1 118 ? 11.386 3.394 -9.441 1.00 72.81 118 ALA A C 1
ATOM 874 O O . ALA A 1 118 ? 11.503 2.702 -10.453 1.00 72.81 118 ALA A O 1
ATOM 875 N N . TYR A 1 119 ? 10.679 4.527 -9.423 1.00 72.69 119 TYR A N 1
ATOM 876 C CA . TYR A 1 119 ? 10.055 5.128 -10.603 1.00 72.69 119 TYR A CA 1
ATOM 877 C C . TYR A 1 119 ? 11.002 6.058 -11.377 1.00 72.69 119 TYR A C 1
ATOM 879 O O . TYR A 1 119 ? 10.651 6.542 -12.454 1.00 72.69 119 TYR A O 1
ATOM 887 N N . ILE A 1 120 ? 12.198 6.334 -10.846 1.00 75.75 120 ILE A N 1
ATOM 888 C CA . ILE A 1 120 ? 13.188 7.182 -11.512 1.00 75.75 120 ILE A CA 1
ATOM 889 C C . ILE A 1 120 ? 13.927 6.337 -12.547 1.00 75.75 120 ILE A C 1
ATOM 891 O O . ILE A 1 120 ? 14.480 5.287 -12.228 1.00 75.75 120 ILE A O 1
ATOM 895 N N . ASN A 1 121 ? 13.951 6.810 -13.795 1.00 69.94 121 ASN A N 1
ATOM 896 C CA . ASN A 1 121 ? 14.639 6.111 -14.871 1.00 69.94 121 ASN A CA 1
ATOM 897 C C . ASN A 1 121 ? 16.166 6.139 -14.635 1.00 69.94 121 ASN A C 1
ATOM 899 O O . ASN A 1 121 ? 16.756 7.225 -14.635 1.00 69.94 121 ASN A O 1
ATOM 903 N N . PRO A 1 122 ? 16.829 4.977 -14.489 1.00 64.12 122 PRO A N 1
ATOM 904 C CA . PRO A 1 122 ? 18.264 4.910 -14.226 1.00 64.12 122 PRO A CA 1
ATOM 905 C C . PRO A 1 122 ? 19.118 5.443 -15.389 1.00 64.12 122 PRO A C 1
ATOM 907 O O . PRO A 1 122 ? 20.252 5.851 -15.161 1.00 64.12 122 PRO A O 1
ATOM 910 N N . LYS A 1 123 ? 18.580 5.530 -16.617 1.00 59.84 123 LYS A N 1
ATOM 911 C CA . LYS A 1 123 ? 19.289 6.073 -17.794 1.00 59.84 123 LYS A CA 1
ATOM 912 C C . LYS A 1 123 ? 19.465 7.596 -17.786 1.00 59.84 123 LYS A C 1
ATOM 914 O O . LYS A 1 123 ? 20.140 8.121 -18.658 1.00 59.84 123 LYS A O 1
ATOM 919 N N . VAL A 1 124 ? 18.829 8.309 -16.856 1.00 55.28 124 VAL A N 1
ATOM 920 C CA . VAL A 1 124 ? 18.981 9.769 -16.695 1.00 55.28 124 VAL A CA 1
ATOM 921 C C . VAL A 1 124 ? 20.051 10.106 -15.641 1.00 55.28 124 VAL A C 1
ATOM 923 O O . VAL A 1 124 ? 20.446 11.260 -15.511 1.00 55.28 124 VAL A O 1
ATOM 926 N N . VAL A 1 125 ? 20.528 9.109 -14.884 1.00 50.12 125 VAL A N 1
ATOM 927 C CA . VAL A 1 125 ? 21.435 9.278 -13.731 1.00 50.12 125 VAL A CA 1
ATOM 928 C C . VAL A 1 125 ? 22.823 8.645 -13.974 1.00 50.12 125 VAL A C 1
ATOM 930 O O . VAL A 1 125 ? 23.682 8.694 -13.096 1.00 50.12 125 VAL A O 1
ATOM 933 N N . GLN A 1 126 ? 23.077 8.096 -15.167 1.00 38.31 126 GLN A N 1
ATOM 934 C CA . GLN A 1 126 ? 24.403 7.667 -15.643 1.00 38.31 126 GLN A CA 1
ATOM 935 C C . GLN A 1 126 ? 24.813 8.480 -16.868 1.00 38.31 126 GLN A C 1
ATOM 937 O O . GLN A 1 126 ? 26.027 8.747 -16.994 1.00 38.31 126 GLN A O 1
#

pLDDT: mean 79.27, std 9.03, range [38.31, 90.56]

Organism: NCBI:txid3378536

Sequence (126 aa):
MVIFGVHWGIVDVTTADLAALGYDPILGMTCMVCYAQIGVVLAIIKQTKDKKLKETATGAFFSGLFGVTEPAIYGITLPRKRPFVLSCIGGAVSGAIIGAFHSVLYILPSMGFFAIPAYINPKVVQ

Foldseek 3Di:
DVVVVCVVVVVVVQVVCCVVPLKALRVQLQLCLLVLLLVLLVVCLVPDPDPVSNVLSVVQSVCSQQQRNVSSCVVHQVVPVVSVVSSVVSSVVSSVVSVVVSQIFNDDARHHPRRVCRSDDVVVVD

Radius of gyration: 15.7 Å; chains: 1; bounding box: 42×26×42 Å

InterPro domains:
  IPR003352 Phosphotransferase system, EIIC [PF02378] (36-91)
  IPR013013 Phosphotransferase system, EIIC component, type 1 [PS51103] (1-126)
  IPR050558 Phosphotransferase System Sugar-Specific Components [PTHR30175] (1-123)

Secondary structure (DSSP, 8-state):
-GGGTTTHHHHHHHHHHHHHHS-BSHHHHHHHHHHHHHHHHHHHHHH---HHHHHHHHHHHHHHHTT--HHHIIIIITT-HHHHHHHHHHHHHHHHHHHHTT--BSS-PPSGGGGGGGGS-GGG--